Protein AF-A0A847D2Z4-F1 (afdb_monomer_lite)

Organism: NCBI:txid82803

Sequence (88 aa):
MKEQNPIKIQDLERKFGLLKFELQEAKKILERQEIALADVKGEWIKNNSEKNLAVLREEEQNLKIARMNYNAAVEKMDIMKTVVFLLS

pLDDT: mean 89.92, std 10.56, range [46.5, 98.19]

Radius of gyration: 19.89 Å; chains: 1; bounding box: 46×14×56 Å

Foldseek 3Di:
DPPQDVVVLVVLVVVLVVLVVQLVVLVVQLVVLVVVLVVLVVVCVVPVDPVSVVVNVVSVVSNVVSVVSNVVSVVVNVVSVVVSVVSD

Secondary structure (DSSP, 8-state):
-----HHHHHHHHHHHHHHHHHHHHHHHHHHHHHHHHHHHHHHHHHH--HHHHHHHHHHHHHHHHHHHHHHHHHHHHHHHHHHHHHH-

Structure (mmCIF, N/CA/C/O backbone):
data_AF-A0A847D2Z4-F1
#
_entry.id   AF-A0A847D2Z4-F1
#
loop_
_atom_site.group_PDB
_atom_site.id
_atom_site.type_symbol
_atom_site.label_atom_id
_atom_site.label_alt_id
_atom_site.label_comp_id
_atom_site.label_asym_id
_atom_site.label_entity_id
_atom_site.label_seq_id
_atom_site.pdbx_PDB_ins_code
_atom_site.Cartn_x
_atom_site.Cartn_y
_atom_site.Cartn_z
_atom_site.occupancy
_atom_site.B_iso_or_equiv
_atom_site.auth_seq_id
_atom_site.auth_comp_id
_atom_site.auth_asym_id
_atom_site.auth_atom_id
_atom_site.pdbx_PDB_model_num
ATOM 1 N N . MET A 1 1 ? -27.293 -2.632 32.245 1.00 46.50 1 MET A N 1
ATOM 2 C CA . MET A 1 1 ? -26.398 -1.794 31.418 1.00 46.50 1 MET A CA 1
ATOM 3 C C . MET A 1 1 ? -25.003 -2.371 31.586 1.00 46.50 1 MET A C 1
ATOM 5 O O . MET A 1 1 ? -24.612 -2.569 32.728 1.00 46.50 1 MET A O 1
ATOM 9 N N . LYS A 1 2 ? -24.318 -2.791 30.513 1.00 55.97 2 LYS A N 1
ATOM 10 C CA . LYS A 1 2 ? -22.944 -3.303 30.646 1.00 55.97 2 LYS A CA 1
ATOM 11 C C . LYS A 1 2 ? -22.068 -2.113 31.031 1.00 55.97 2 LYS A C 1
ATOM 13 O O . LYS A 1 2 ? -21.953 -1.188 30.237 1.00 55.97 2 LYS A O 1
ATOM 18 N N . GLU A 1 3 ? -21.523 -2.108 32.243 1.00 57.00 3 GLU A N 1
ATOM 19 C CA . GLU A 1 3 ? -20.528 -1.112 32.641 1.00 57.00 3 GLU A CA 1
ATOM 20 C C . GLU A 1 3 ? -19.368 -1.157 31.646 1.00 57.00 3 GLU A C 1
ATOM 22 O O . GLU A 1 3 ? -18.670 -2.168 31.507 1.00 57.00 3 GLU A O 1
ATOM 27 N N . GLN A 1 4 ? -19.198 -0.065 30.907 1.00 62.00 4 GLN A N 1
ATOM 28 C CA . GLN A 1 4 ? -18.019 0.154 30.092 1.00 62.00 4 GLN A CA 1
ATOM 29 C C . GLN A 1 4 ? -16.825 0.271 31.038 1.00 62.00 4 GLN A C 1
ATOM 31 O O . GLN A 1 4 ? -16.781 1.151 31.891 1.00 62.00 4 GLN A O 1
ATOM 36 N N . ASN A 1 5 ? -15.862 -0.642 30.915 1.00 72.50 5 ASN A N 1
ATOM 37 C CA . ASN A 1 5 ? -14.644 -0.581 31.710 1.00 72.50 5 ASN A CA 1
ATOM 38 C C . ASN A 1 5 ? -13.713 0.484 31.091 1.00 72.50 5 ASN A C 1
ATOM 40 O O . ASN A 1 5 ? -13.177 0.237 30.005 1.00 72.50 5 ASN A O 1
ATOM 44 N N . PRO A 1 6 ? -13.490 1.638 31.747 1.00 69.25 6 PRO A N 1
ATOM 45 C CA . PRO A 1 6 ? -12.746 2.759 31.165 1.00 69.25 6 PRO A CA 1
ATOM 46 C C . PRO A 1 6 ? -11.293 2.401 30.817 1.00 69.25 6 PRO A C 1
ATOM 48 O O . PRO A 1 6 ? -10.744 2.929 29.853 1.00 69.25 6 PRO A O 1
ATOM 51 N N . ILE A 1 7 ? -10.691 1.434 31.522 1.00 71.81 7 ILE A N 1
ATOM 52 C CA . ILE A 1 7 ? -9.342 0.930 31.218 1.00 71.81 7 ILE A CA 1
ATOM 53 C C . ILE A 1 7 ? -9.329 0.172 29.879 1.00 71.81 7 ILE A C 1
ATOM 55 O O . ILE A 1 7 ? -8.371 0.275 29.114 1.00 71.81 7 ILE A O 1
ATOM 59 N N . LYS A 1 8 ? -10.400 -0.567 29.553 1.00 78.62 8 LYS A N 1
ATOM 60 C CA . LYS A 1 8 ? -10.509 -1.283 28.268 1.00 78.62 8 LYS A CA 1
ATOM 61 C C . LYS A 1 8 ? -10.690 -0.324 27.092 1.00 78.62 8 LYS A C 1
ATOM 63 O O . LYS A 1 8 ? -10.160 -0.598 26.021 1.00 78.62 8 LYS A O 1
ATOM 68 N N . ILE A 1 9 ? -11.404 0.784 27.292 1.00 79.00 9 ILE A N 1
ATOM 69 C CA . ILE A 1 9 ? -11.606 1.807 26.255 1.00 79.00 9 ILE A CA 1
ATOM 70 C C . ILE A 1 9 ? -10.278 2.494 25.917 1.00 79.00 9 ILE A C 1
ATOM 72 O O . ILE A 1 9 ? -9.910 2.544 24.748 1.00 79.00 9 ILE A O 1
ATOM 76 N N . GLN A 1 10 ? -9.503 2.909 26.922 1.00 82.94 10 GLN A N 1
ATOM 77 C CA . GLN A 1 10 ? -8.195 3.539 26.693 1.00 82.94 10 GLN A CA 1
ATOM 78 C C . GLN A 1 10 ? -7.200 2.617 25.968 1.00 82.94 10 GLN A C 1
ATOM 80 O O . GLN A 1 10 ? -6.466 3.060 25.083 1.00 82.94 10 GLN A O 1
ATOM 85 N N . ASP A 1 11 ? -7.166 1.321 26.302 1.00 86.50 11 ASP A N 1
ATOM 86 C CA . ASP A 1 11 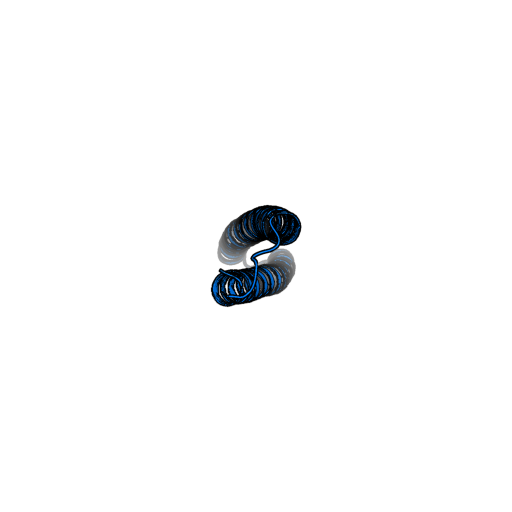? -6.288 0.373 25.601 1.00 86.50 11 ASP A CA 1
ATOM 87 C C . ASP A 1 11 ? -6.728 0.146 24.142 1.00 86.50 11 ASP A C 1
ATOM 89 O O . ASP A 1 11 ? -5.881 0.022 23.252 1.00 86.50 11 ASP A O 1
ATOM 93 N N . LEU A 1 12 ? -8.038 0.152 23.867 1.00 84.44 12 LEU A N 1
ATOM 94 C CA . LEU A 1 12 ? -8.575 0.094 22.503 1.00 84.44 12 LEU A CA 1
ATOM 95 C C . LEU A 1 12 ? -8.231 1.347 21.696 1.00 84.44 12 LEU A C 1
ATOM 97 O O . LEU A 1 12 ? -7.775 1.220 20.562 1.00 84.44 12 LEU A O 1
ATOM 101 N N . GLU A 1 13 ? -8.375 2.539 22.275 1.00 84.69 13 GLU A N 1
ATOM 102 C CA . GLU A 1 13 ? -7.982 3.801 21.636 1.00 84.69 13 GLU A CA 1
ATOM 103 C C . GLU A 1 13 ? -6.485 3.817 21.304 1.00 84.69 13 GLU A C 1
ATOM 105 O O . GLU A 1 13 ? -6.094 4.187 20.193 1.00 84.69 13 GLU A O 1
ATOM 110 N N . ARG A 1 14 ? -5.637 3.335 22.224 1.00 88.94 14 ARG A N 1
ATOM 111 C CA . ARG A 1 14 ? -4.193 3.212 21.987 1.00 88.94 14 ARG A CA 1
ATOM 112 C C . ARG A 1 14 ? -3.888 2.257 20.833 1.00 88.94 14 ARG A C 1
ATOM 114 O O . ARG A 1 14 ? -3.114 2.602 19.940 1.00 88.94 14 ARG A O 1
ATOM 121 N N . LYS A 1 15 ? -4.499 1.068 20.826 1.00 89.50 15 LYS A N 1
ATOM 122 C CA . LYS A 1 15 ? -4.347 0.081 19.742 1.00 89.50 15 LYS A CA 1
ATOM 123 C C . LYS A 1 15 ? -4.843 0.629 18.406 1.00 89.50 15 LYS A C 1
ATOM 125 O O . LYS A 1 15 ? -4.191 0.428 17.387 1.00 89.50 15 LYS A O 1
ATOM 130 N N . PHE A 1 16 ? -5.952 1.362 18.411 1.00 88.19 16 PHE A N 1
ATOM 131 C CA . PHE A 1 16 ? -6.488 2.018 17.224 1.00 88.19 16 PHE A CA 1
ATOM 132 C C . PHE A 1 16 ? -5.533 3.086 16.677 1.00 88.19 16 PHE A C 1
ATOM 134 O O . PHE A 1 16 ? -5.307 3.152 15.470 1.00 88.19 16 PHE A O 1
ATOM 141 N N . GLY A 1 17 ? -4.912 3.879 17.557 1.00 90.56 17 GLY A N 1
ATOM 142 C CA . GLY A 1 17 ? -3.872 4.837 17.181 1.00 90.56 17 GLY A CA 1
ATOM 143 C C . GLY A 1 17 ? -2.669 4.174 16.501 1.00 90.56 17 GLY A C 1
ATOM 144 O O . GLY A 1 17 ? -2.223 4.645 15.455 1.00 90.56 17 GLY A O 1
ATOM 145 N N . LEU A 1 18 ? -2.194 3.047 17.043 1.00 93.50 18 LEU A N 1
ATOM 146 C CA . LEU A 1 18 ? -1.105 2.262 16.447 1.00 93.50 18 LEU A CA 1
ATOM 147 C C . LEU A 1 18 ? -1.487 1.700 15.073 1.00 93.50 18 LEU A C 1
ATOM 149 O O . LEU A 1 18 ? -0.736 1.869 14.118 1.00 93.50 18 LEU A O 1
ATOM 153 N N . LEU A 1 19 ? -2.677 1.111 14.938 1.00 93.56 19 LEU A N 1
ATOM 154 C CA . LEU A 1 19 ? -3.156 0.589 13.653 1.00 93.56 19 LEU A CA 1
ATOM 155 C C . LEU A 1 19 ? -3.307 1.688 12.596 1.00 93.56 19 LEU A C 1
ATOM 157 O O . LEU A 1 19 ? -2.991 1.475 11.427 1.00 93.56 19 LEU A O 1
ATOM 161 N N . LYS A 1 20 ? -3.740 2.889 12.995 1.00 94.19 20 LYS A N 1
ATOM 162 C CA . LYS A 1 20 ? -3.802 4.044 12.093 1.00 94.19 20 LYS A CA 1
ATOM 163 C C . LYS A 1 20 ? -2.411 4.440 11.594 1.00 94.19 20 LYS A C 1
ATOM 165 O O . LYS A 1 20 ? -2.267 4.756 10.415 1.00 94.19 20 LYS A O 1
ATOM 170 N N . PHE A 1 21 ? -1.409 4.420 12.472 1.00 95.38 21 PHE A N 1
ATOM 171 C CA . PHE A 1 21 ? -0.020 4.670 12.096 1.00 95.38 21 PHE A CA 1
ATOM 172 C C . PHE A 1 21 ? 0.507 3.589 11.140 1.00 95.38 21 PHE A C 1
ATOM 174 O O . PHE A 1 21 ? 1.010 3.926 10.071 1.00 95.38 21 PHE A O 1
ATOM 181 N N . GLU A 1 22 ? 0.310 2.306 11.460 1.00 94.62 22 GLU A N 1
ATOM 182 C CA . GLU A 1 22 ? 0.699 1.183 10.591 1.00 94.62 22 GLU A CA 1
ATOM 183 C C . GLU A 1 22 ? 0.070 1.292 9.196 1.00 94.62 22 GLU A C 1
ATOM 185 O O . GLU A 1 22 ? 0.758 1.126 8.189 1.00 94.62 22 GLU A O 1
ATOM 190 N N . LEU A 1 23 ? -1.220 1.636 9.121 1.00 97.12 23 LEU A N 1
ATOM 191 C CA . LEU A 1 23 ? -1.923 1.847 7.857 1.00 97.12 23 LEU A CA 1
ATOM 192 C C . LEU A 1 23 ? -1.311 2.993 7.041 1.00 97.12 23 LEU A C 1
ATOM 194 O O . LEU A 1 23 ? -1.164 2.876 5.823 1.00 97.12 23 LEU A O 1
ATOM 198 N N . GLN A 1 24 ? -0.962 4.104 7.693 1.00 97.69 24 GLN A N 1
ATOM 199 C CA . GLN A 1 24 ? -0.339 5.247 7.025 1.00 97.69 24 GLN A CA 1
ATOM 200 C C . GLN A 1 24 ? 1.056 4.909 6.497 1.00 97.69 24 GLN A C 1
ATOM 202 O O . GLN A 1 24 ? 1.379 5.276 5.369 1.00 97.69 24 GLN A O 1
ATOM 207 N N . GLU A 1 25 ? 1.867 4.194 7.273 1.00 97.75 25 GLU A N 1
ATOM 208 C CA . GLU A 1 25 ? 3.199 3.773 6.838 1.00 97.75 25 GLU A CA 1
ATOM 209 C C . GLU A 1 25 ? 3.124 2.756 5.694 1.00 97.75 25 GLU A C 1
ATOM 211 O O . GLU A 1 25 ? 3.799 2.929 4.678 1.00 97.75 25 GLU A O 1
ATOM 216 N N . ALA A 1 26 ? 2.234 1.763 5.782 1.00 97.56 26 ALA A N 1
ATOM 217 C CA . ALA A 1 26 ? 2.012 0.807 4.698 1.00 97.56 26 ALA A CA 1
ATOM 218 C C . ALA A 1 26 ? 1.549 1.503 3.407 1.00 97.56 26 ALA A C 1
ATOM 220 O O . ALA A 1 26 ? 2.016 1.161 2.319 1.00 97.56 26 ALA A O 1
ATOM 221 N N . LYS A 1 27 ? 0.688 2.525 3.521 1.00 98.12 27 LYS A N 1
ATOM 222 C CA . LYS A 1 27 ? 0.257 3.341 2.380 1.00 98.12 27 LYS A CA 1
ATOM 223 C C . LYS A 1 27 ? 1.427 4.086 1.733 1.00 98.12 27 LYS A C 1
ATOM 225 O O . LYS A 1 27 ? 1.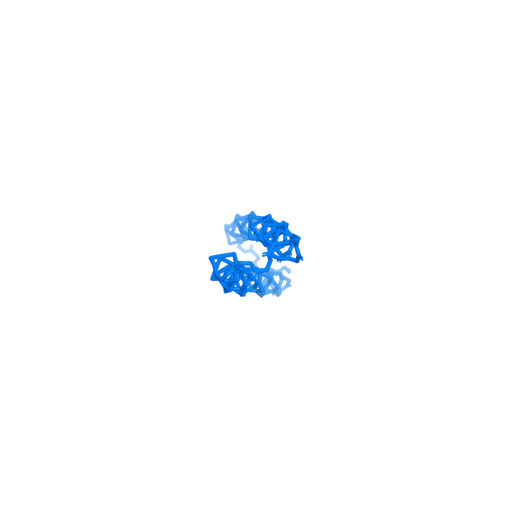582 4.020 0.520 1.00 98.12 27 LYS A O 1
ATOM 230 N N . LYS A 1 28 ? 2.275 4.748 2.528 1.00 98.12 28 LYS A N 1
ATOM 231 C CA . LYS A 1 28 ? 3.459 5.460 2.011 1.00 98.12 28 LYS A CA 1
ATOM 232 C C . LYS A 1 28 ? 4.431 4.520 1.303 1.00 98.12 28 LYS A C 1
ATOM 234 O O . LYS A 1 28 ? 5.009 4.896 0.288 1.00 98.12 28 LYS A O 1
ATOM 239 N N . ILE A 1 29 ? 4.639 3.318 1.844 1.00 98.06 29 ILE A N 1
ATOM 240 C CA . ILE A 1 29 ? 5.500 2.304 1.222 1.00 98.06 29 ILE A CA 1
ATOM 241 C C . ILE A 1 29 ? 4.918 1.882 -0.129 1.00 98.06 29 ILE A C 1
ATOM 243 O O . ILE A 1 29 ? 5.650 1.863 -1.114 1.00 98.06 29 ILE A O 1
ATOM 247 N N . LEU A 1 30 ? 3.611 1.608 -0.191 1.00 98.12 30 LEU A N 1
ATOM 248 C CA . LEU A 1 30 ? 2.925 1.273 -1.438 1.00 98.12 30 LEU A CA 1
ATOM 249 C C . LEU A 1 30 ? 3.070 2.385 -2.487 1.00 98.12 30 LEU A C 1
ATOM 251 O O . LEU A 1 30 ? 3.490 2.103 -3.603 1.00 98.12 30 LEU A O 1
ATOM 255 N N . GLU A 1 31 ? 2.801 3.640 -2.120 1.00 98.12 31 GLU A N 1
ATOM 256 C CA . GLU A 1 31 ? 2.922 4.792 -3.027 1.00 98.12 31 GLU A CA 1
ATOM 257 C C . GLU A 1 31 ? 4.356 4.961 -3.559 1.00 98.12 31 GLU A C 1
ATOM 259 O O . GLU A 1 31 ? 4.565 5.168 -4.753 1.00 98.12 31 GLU A O 1
ATOM 264 N N . ARG A 1 32 ? 5.371 4.821 -2.695 1.00 97.75 32 ARG A N 1
ATOM 265 C CA . ARG A 1 32 ? 6.783 4.876 -3.116 1.00 97.75 32 ARG A CA 1
ATOM 266 C C . ARG A 1 32 ? 7.138 3.751 -4.080 1.00 97.75 32 ARG A C 1
ATOM 268 O O . ARG A 1 32 ? 7.881 3.977 -5.029 1.00 97.75 32 ARG A O 1
ATOM 275 N N . GLN A 1 33 ? 6.603 2.562 -3.836 1.00 97.56 33 GLN A N 1
ATOM 276 C CA . GLN A 1 33 ? 6.845 1.396 -4.670 1.00 97.56 33 GLN A CA 1
ATOM 277 C C . GLN A 1 33 ? 6.182 1.528 -6.051 1.00 97.56 33 GLN A C 1
ATOM 279 O O . GLN A 1 33 ? 6.752 1.100 -7.052 1.00 97.56 33 GLN A O 1
ATOM 284 N N . GLU A 1 34 ? 5.008 2.162 -6.129 1.00 97.38 34 GLU A N 1
ATOM 285 C CA . GLU A 1 34 ? 4.355 2.494 -7.403 1.00 97.38 34 GLU A CA 1
ATOM 286 C C . GLU A 1 34 ? 5.188 3.491 -8.224 1.00 97.38 34 GLU A C 1
ATOM 288 O O . GLU A 1 34 ? 5.329 3.313 -9.436 1.00 97.38 34 GLU A O 1
ATOM 293 N N . ILE A 1 35 ? 5.794 4.488 -7.569 1.00 97.44 35 ILE A N 1
ATOM 294 C CA . ILE A 1 35 ? 6.708 5.445 -8.214 1.00 97.44 35 ILE A CA 1
ATOM 295 C C . ILE A 1 35 ? 7.969 4.734 -8.722 1.00 97.44 35 ILE A C 1
ATOM 297 O O . ILE A 1 35 ? 8.304 4.866 -9.897 1.00 97.44 35 ILE A O 1
ATOM 301 N N . ALA A 1 36 ? 8.624 3.929 -7.879 1.00 95.31 36 ALA A N 1
ATOM 302 C CA . ALA A 1 36 ? 9.836 3.197 -8.256 1.00 95.31 36 ALA A CA 1
ATOM 303 C C . ALA A 1 36 ? 9.602 2.289 -9.475 1.00 95.31 36 ALA A C 1
ATOM 305 O O . ALA A 1 36 ? 10.393 2.286 -10.421 1.00 95.31 36 ALA A O 1
ATOM 306 N N . LEU A 1 37 ? 8.472 1.573 -9.501 1.00 96.88 37 LEU A N 1
ATOM 307 C CA . LEU A 1 37 ? 8.103 0.747 -10.644 1.00 96.88 37 LEU A CA 1
ATOM 308 C C . LEU A 1 37 ? 7.882 1.584 -11.914 1.00 96.88 37 LEU A C 1
ATOM 310 O O . LEU A 1 37 ? 8.300 1.175 -12.999 1.00 96.88 37 LEU A O 1
ATOM 314 N N . ALA A 1 38 ? 7.229 2.744 -11.800 1.00 95.81 38 ALA A N 1
ATOM 315 C CA . ALA A 1 38 ? 7.006 3.638 -12.933 1.00 95.81 38 ALA A CA 1
ATOM 316 C C . ALA A 1 38 ? 8.327 4.161 -13.521 1.00 95.81 38 ALA A C 1
ATOM 318 O O . ALA A 1 38 ? 8.487 4.156 -14.745 1.00 95.81 38 ALA A O 1
ATOM 319 N N . ASP A 1 39 ? 9.284 4.531 -12.667 1.00 95.31 39 ASP A N 1
ATOM 320 C CA . ASP A 1 39 ? 10.608 5.003 -13.079 1.00 95.31 39 ASP A CA 1
ATOM 321 C C . ASP A 1 39 ? 11.383 3.910 -13.828 1.00 95.31 39 ASP A C 1
ATOM 323 O O . ASP A 1 39 ? 11.840 4.122 -14.956 1.00 95.31 39 ASP A O 1
ATOM 327 N N . VAL A 1 40 ? 11.462 2.701 -13.259 1.00 94.56 40 VAL A N 1
ATOM 328 C CA . VAL A 1 40 ? 12.155 1.563 -13.888 1.00 94.56 40 VAL A CA 1
ATOM 329 C C . VAL A 1 40 ? 11.483 1.156 -15.198 1.00 94.56 40 VAL A C 1
ATOM 331 O O . VAL A 1 40 ? 12.165 0.864 -16.184 1.00 94.56 40 VAL A O 1
ATOM 334 N N . LYS A 1 41 ? 10.147 1.188 -15.259 1.00 94.25 41 LYS A N 1
ATOM 335 C CA . LYS A 1 41 ? 9.399 0.925 -16.494 1.00 94.25 41 LYS A CA 1
ATOM 336 C C . LYS A 1 41 ? 9.705 1.964 -17.568 1.00 94.25 41 LYS A C 1
ATOM 338 O O . LYS A 1 41 ? 9.896 1.595 -18.726 1.00 94.25 41 LYS A O 1
ATOM 343 N N . GLY A 1 42 ? 9.786 3.239 -17.194 1.00 94.06 42 GLY A N 1
ATOM 344 C CA . GLY A 1 42 ? 10.190 4.316 -18.094 1.00 94.06 42 GLY A CA 1
ATOM 345 C C . GLY A 1 42 ? 11.595 4.102 -18.658 1.00 94.06 42 GLY A C 1
ATOM 346 O O . GLY A 1 42 ? 11.803 4.246 -19.862 1.00 94.06 42 GLY A O 1
ATOM 347 N N . GLU A 1 43 ? 12.548 3.699 -17.818 1.00 92.44 43 GLU A N 1
ATOM 348 C CA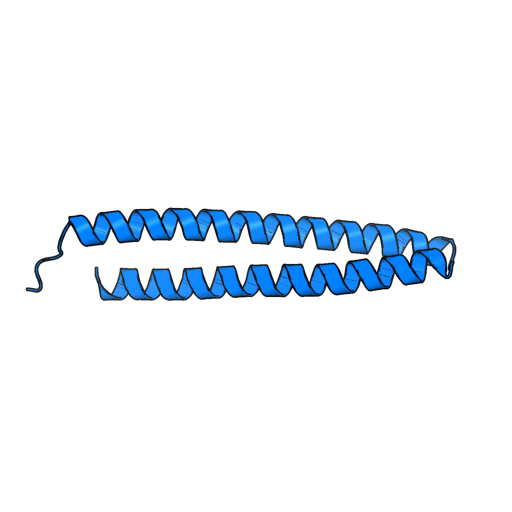 . GLU A 1 43 ? 13.918 3.398 -18.247 1.00 92.44 43 GLU A CA 1
ATOM 349 C C . GLU A 1 43 ? 14.011 2.159 -19.141 1.00 92.44 43 GLU A C 1
ATOM 351 O O . GLU A 1 43 ? 14.720 2.176 -20.151 1.00 92.44 43 GLU A O 1
ATOM 356 N N . TRP A 1 44 ? 13.265 1.097 -18.831 1.00 92.31 44 TRP A N 1
ATOM 357 C CA . TRP A 1 44 ? 13.223 -0.091 -19.680 1.00 92.31 44 TRP A CA 1
ATOM 358 C C . TRP A 1 44 ? 12.630 0.214 -21.061 1.00 92.31 44 TRP A C 1
ATOM 360 O O . TRP A 1 44 ? 13.194 -0.215 -22.063 1.00 92.31 44 TRP A O 1
ATOM 370 N N . ILE A 1 45 ? 11.572 1.027 -21.153 1.00 92.12 45 ILE A N 1
ATOM 371 C CA . ILE A 1 45 ? 10.992 1.440 -22.445 1.00 92.12 45 ILE A CA 1
ATOM 372 C C . ILE A 1 45 ? 12.020 2.179 -23.319 1.00 92.12 45 ILE A C 1
ATOM 374 O O . ILE A 1 45 ? 12.011 2.021 -24.539 1.00 92.12 45 ILE A O 1
ATOM 378 N N . LYS A 1 46 ? 12.921 2.969 -22.720 1.00 92.56 46 LYS A N 1
ATOM 379 C CA . LYS A 1 46 ? 13.921 3.753 -23.464 1.00 92.56 46 LYS A CA 1
ATOM 380 C C . LYS A 1 46 ? 15.051 2.904 -24.049 1.00 92.56 46 LYS A C 1
ATOM 382 O O . LYS A 1 46 ? 15.514 3.201 -25.145 1.00 92.56 46 LYS A O 1
ATOM 387 N N . ASN A 1 47 ? 15.542 1.906 -23.310 1.00 90.06 47 ASN A N 1
ATOM 388 C CA . ASN A 1 47 ? 16.771 1.179 -23.668 1.00 90.06 47 ASN A CA 1
ATOM 389 C C . ASN A 1 47 ? 16.605 -0.336 -23.858 1.00 90.06 47 ASN A C 1
ATOM 391 O O . ASN A 1 47 ? 17.547 -0.985 -24.304 1.00 90.06 47 ASN A O 1
ATOM 395 N N . ASN A 1 48 ? 15.437 -0.890 -23.523 1.00 87.06 48 ASN A N 1
ATOM 396 C CA . ASN A 1 48 ? 15.042 -2.293 -23.668 1.00 87.06 48 ASN A CA 1
ATOM 397 C C . ASN A 1 48 ? 16.080 -3.316 -23.164 1.00 87.06 48 ASN A C 1
ATOM 399 O O . ASN A 1 48 ? 16.188 -4.424 -23.688 1.00 87.06 48 ASN A O 1
ATOM 403 N N . SER A 1 49 ? 16.884 -2.943 -22.165 1.00 91.38 49 SER A N 1
ATOM 404 C CA . SER A 1 49 ? 17.971 -3.799 -21.690 1.00 91.38 49 SER A CA 1
ATOM 405 C C . SER A 1 49 ? 17.458 -4.925 -20.791 1.00 91.38 49 SER A C 1
ATOM 407 O O . SER A 1 49 ? 16.584 -4.719 -19.945 1.00 91.38 49 SER A O 1
ATOM 409 N N . GLU A 1 50 ? 18.049 -6.117 -20.916 1.00 89.38 50 GLU A N 1
ATOM 410 C CA . GLU A 1 50 ? 17.722 -7.270 -20.061 1.00 89.38 50 GLU A CA 1
ATOM 411 C C . GLU A 1 50 ? 17.992 -6.989 -18.578 1.00 89.38 50 GLU A C 1
ATOM 413 O O . GLU A 1 50 ? 17.242 -7.431 -17.709 1.00 89.38 50 GLU A O 1
ATOM 418 N N . LYS A 1 51 ? 19.022 -6.185 -18.286 1.00 87.81 51 LYS A N 1
ATOM 419 C CA . LYS A 1 51 ? 19.315 -5.713 -16.930 1.00 87.81 51 LYS A CA 1
ATOM 420 C C . LYS A 1 51 ? 18.137 -4.926 -16.350 1.00 87.81 51 LYS A C 1
ATOM 422 O O . LYS A 1 51 ? 17.723 -5.203 -15.230 1.00 87.81 51 LYS A O 1
ATOM 427 N N . ASN A 1 52 ? 17.567 -3.990 -17.111 1.00 88.81 52 ASN A N 1
ATOM 428 C CA . ASN A 1 52 ? 16.419 -3.210 -16.646 1.00 88.81 52 ASN A CA 1
ATOM 429 C C . ASN A 1 52 ? 15.136 -4.043 -16.590 1.00 88.81 52 ASN A C 1
ATOM 431 O O . ASN A 1 52 ? 14.301 -3.794 -15.729 1.00 88.81 52 ASN A O 1
ATOM 435 N N . LEU A 1 53 ? 14.997 -5.064 -17.441 1.00 91.31 53 LEU A N 1
ATOM 436 C CA . LEU A 1 53 ? 13.886 -6.013 -17.355 1.00 91.31 53 LEU A CA 1
ATOM 437 C C . LEU A 1 53 ? 13.930 -6.830 -16.053 1.00 91.31 53 LEU A C 1
ATOM 439 O O . LEU A 1 53 ? 12.885 -7.095 -15.462 1.00 91.31 53 LEU A O 1
ATOM 443 N N . ALA A 1 54 ? 15.121 -7.229 -15.599 1.00 93.81 54 ALA A N 1
ATOM 444 C CA . ALA A 1 54 ? 15.282 -7.931 -14.327 1.00 93.81 54 ALA A CA 1
ATOM 445 C C . ALA A 1 54 ? 14.877 -7.043 -13.139 1.00 93.81 54 ALA A C 1
ATOM 447 O O . ALA A 1 54 ? 14.091 -7.483 -12.303 1.00 93.81 54 ALA A O 1
ATOM 448 N N . VAL A 1 55 ? 15.335 -5.786 -13.121 1.00 93.94 55 VAL A N 1
ATOM 449 C CA . VAL A 1 55 ? 14.948 -4.805 -12.091 1.00 93.94 55 VAL A CA 1
ATOM 450 C C . VAL A 1 55 ? 13.441 -4.539 -12.137 1.00 93.94 55 VAL A C 1
ATOM 452 O O . VAL A 1 55 ? 12.792 -4.537 -11.101 1.00 93.94 55 VAL A O 1
ATOM 455 N N . LEU A 1 56 ? 12.845 -4.403 -13.327 1.00 94.12 56 LEU A N 1
ATOM 456 C CA . LEU A 1 56 ? 11.401 -4.195 -13.473 1.00 94.12 56 LEU A CA 1
ATOM 457 C C . LEU A 1 56 ? 10.591 -5.307 -12.792 1.00 94.12 56 LEU A C 1
ATOM 459 O O . LEU A 1 56 ? 9.653 -5.022 -12.055 1.00 94.12 56 LEU A O 1
ATOM 463 N N . ARG A 1 57 ? 10.980 -6.570 -13.001 1.00 95.31 57 ARG A N 1
ATOM 464 C CA . ARG A 1 57 ? 10.324 -7.732 -12.378 1.00 95.31 57 ARG A CA 1
ATOM 465 C C . ARG A 1 57 ? 10.488 -7.754 -10.859 1.00 95.31 57 ARG A C 1
ATOM 467 O O . ARG A 1 57 ? 9.572 -8.173 -10.153 1.00 95.31 57 ARG A O 1
ATOM 474 N N . GLU A 1 58 ? 11.643 -7.326 -10.358 1.00 96.19 58 GLU A N 1
ATOM 475 C CA . GLU A 1 58 ? 11.876 -7.175 -8.920 1.00 96.19 58 GLU A CA 1
ATOM 476 C C . GLU A 1 58 ? 10.952 -6.102 -8.329 1.00 96.19 58 GLU A C 1
ATOM 478 O O . GLU A 1 58 ? 10.248 -6.369 -7.354 1.00 96.19 58 GLU A O 1
ATOM 483 N N . GLU A 1 59 ? 10.852 -4.937 -8.973 1.00 96.50 59 GLU A N 1
ATOM 484 C CA . GLU A 1 59 ? 9.959 -3.863 -8.527 1.00 96.50 59 GLU A CA 1
ATOM 485 C C . GLU A 1 59 ? 8.471 -4.248 -8.615 1.00 96.50 59 GLU A C 1
ATOM 487 O O . GLU A 1 59 ? 7.677 -3.851 -7.758 1.00 96.50 59 GLU A O 1
ATOM 492 N N . GLU A 1 60 ? 8.069 -5.066 -9.596 1.00 97.19 60 GLU A N 1
ATOM 493 C CA . GLU A 1 60 ? 6.714 -5.633 -9.678 1.00 97.19 60 GLU A CA 1
ATOM 494 C C . GLU A 1 60 ? 6.413 -6.555 -8.487 1.00 97.19 60 GLU A C 1
ATOM 496 O O . GLU A 1 60 ? 5.329 -6.492 -7.892 1.00 97.19 60 GLU A O 1
ATOM 501 N N . GLN A 1 61 ? 7.375 -7.395 -8.100 1.00 97.75 61 GLN A N 1
ATOM 502 C CA . GLN A 1 61 ? 7.234 -8.276 -6.944 1.00 97.75 61 GLN A CA 1
ATOM 503 C C . GLN A 1 61 ? 7.211 -7.480 -5.632 1.00 97.75 61 GLN A C 1
ATOM 505 O O . GLN A 1 61 ? 6.379 -7.755 -4.761 1.00 97.75 61 GLN A O 1
ATOM 510 N N . ASN A 1 62 ? 8.055 -6.457 -5.505 1.00 97.38 62 ASN A N 1
ATOM 511 C CA . ASN A 1 62 ? 8.052 -5.546 -4.363 1.00 97.38 62 ASN A CA 1
ATOM 512 C C . ASN A 1 62 ? 6.714 -4.800 -4.254 1.00 97.38 62 ASN A C 1
ATOM 514 O O . ASN A 1 62 ? 6.146 -4.709 -3.163 1.00 97.38 62 ASN A O 1
ATOM 518 N N . LEU A 1 63 ? 6.138 -4.358 -5.381 1.00 97.88 63 LEU A N 1
ATOM 519 C CA . LEU A 1 63 ? 4.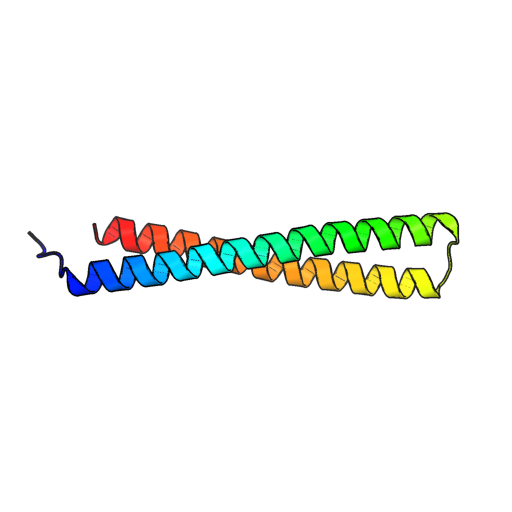808 -3.741 -5.417 1.00 97.88 63 LEU A CA 1
ATOM 520 C C . LEU A 1 63 ? 3.716 -4.697 -4.940 1.00 97.88 63 LEU A C 1
ATOM 522 O O . LEU A 1 63 ? 2.827 -4.303 -4.180 1.00 97.88 63 LEU A O 1
ATOM 526 N N . LYS A 1 64 ? 3.786 -5.967 -5.346 1.00 98.00 64 LYS A N 1
ATOM 527 C CA . LYS A 1 64 ? 2.853 -6.994 -4.878 1.00 98.00 64 LYS A CA 1
ATOM 528 C C . LYS A 1 64 ? 2.928 -7.168 -3.359 1.00 98.00 64 LYS A C 1
ATOM 530 O O . LYS A 1 64 ? 1.885 -7.190 -2.707 1.00 98.00 64 LYS A O 1
ATOM 535 N N . ILE A 1 65 ? 4.134 -7.237 -2.794 1.00 97.75 65 ILE A N 1
ATOM 536 C CA . ILE A 1 65 ? 4.348 -7.348 -1.342 1.00 97.75 65 ILE A CA 1
ATOM 537 C C . ILE A 1 65 ? 3.818 -6.102 -0.620 1.00 97.75 65 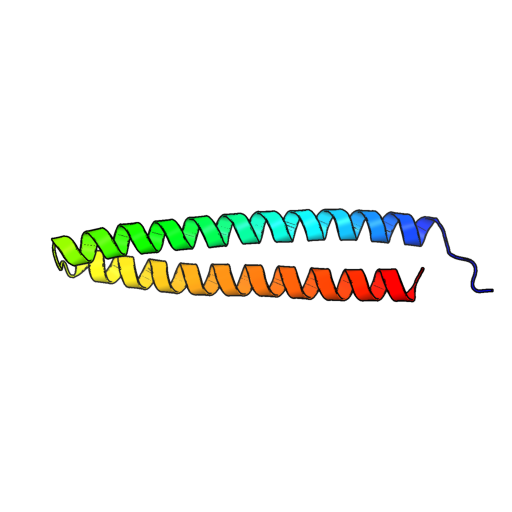ILE A C 1
ATOM 539 O O . ILE A 1 65 ? 3.065 -6.225 0.347 1.00 97.75 65 ILE A O 1
ATOM 543 N N . ALA A 1 66 ? 4.140 -4.902 -1.111 1.00 97.62 66 ALA A N 1
ATOM 544 C CA . ALA A 1 66 ? 3.658 -3.649 -0.533 1.00 97.62 66 ALA A CA 1
ATOM 545 C C . ALA A 1 66 ? 2.121 -3.572 -0.529 1.00 97.62 66 ALA A C 1
ATOM 547 O O . ALA A 1 66 ? 1.518 -3.189 0.474 1.00 97.62 66 ALA A O 1
ATOM 548 N N . ARG A 1 67 ? 1.472 -4.018 -1.614 1.00 98.19 67 ARG A N 1
ATOM 549 C CA . ARG A 1 67 ? 0.008 -4.075 -1.724 1.00 98.19 67 ARG A CA 1
ATOM 550 C C . ARG A 1 67 ? -0.606 -5.069 -0.741 1.00 98.19 67 ARG A C 1
ATOM 552 O O . ARG A 1 67 ? -1.607 -4.748 -0.109 1.00 98.19 67 ARG A O 1
ATOM 559 N N . MET A 1 68 ? -0.000 -6.245 -0.573 1.00 98.06 68 MET A N 1
ATOM 560 C CA . MET A 1 68 ? -0.439 -7.222 0.432 1.00 98.06 68 MET A CA 1
ATOM 561 C C . MET A 1 68 ? -0.353 -6.646 1.850 1.00 98.06 68 MET A C 1
ATOM 563 O O . MET A 1 68 ? -1.306 -6.770 2.617 1.00 98.06 68 MET A O 1
ATOM 567 N N . ASN A 1 69 ? 0.746 -5.963 2.180 1.00 96.69 69 ASN A N 1
ATOM 568 C CA . ASN A 1 69 ? 0.932 -5.340 3.491 1.00 96.69 69 ASN A CA 1
ATOM 569 C C . ASN A 1 69 ? -0.081 -4.217 3.746 1.00 96.69 69 ASN A C 1
ATOM 571 O O . ASN A 1 69 ? -0.654 -4.140 4.832 1.00 96.69 69 ASN A O 1
ATOM 575 N N . TYR A 1 70 ? -0.336 -3.374 2.742 1.00 97.81 70 TYR A N 1
ATOM 576 C CA . TYR A 1 70 ? -1.356 -2.333 2.830 1.00 97.81 70 TYR A CA 1
ATOM 577 C C . TYR A 1 70 ? -2.755 -2.923 3.044 1.00 97.81 70 TYR A C 1
ATOM 579 O O . TYR A 1 70 ? -3.456 -2.502 3.962 1.00 97.81 70 TYR A O 1
ATOM 587 N N . ASN A 1 71 ? -3.135 -3.940 2.268 1.00 97.69 71 ASN A N 1
ATOM 588 C CA . ASN A 1 71 ? -4.434 -4.599 2.412 1.00 97.69 71 ASN A CA 1
ATOM 589 C C . ASN A 1 71 ? -4.601 -5.230 3.803 1.00 97.69 71 ASN A C 1
ATOM 591 O O . ASN A 1 71 ? -5.626 -5.026 4.447 1.00 97.69 71 ASN A O 1
ATOM 595 N N . ALA A 1 72 ? -3.571 -5.907 4.315 1.00 96.94 72 ALA A N 1
ATOM 596 C CA . ALA A 1 72 ? -3.597 -6.461 5.667 1.00 96.94 72 ALA A CA 1
ATOM 597 C C . ALA A 1 72 ? -3.752 -5.370 6.745 1.00 96.94 72 ALA A C 1
ATOM 599 O O . ALA A 1 72 ? -4.448 -5.571 7.742 1.00 96.94 72 ALA A O 1
ATOM 600 N N . ALA A 1 73 ? -3.128 -4.200 6.563 1.00 96.31 73 ALA A N 1
ATOM 601 C CA . ALA A 1 73 ? -3.300 -3.066 7.471 1.00 96.31 73 ALA A CA 1
ATOM 602 C C . ALA A 1 73 ? -4.727 -2.486 7.415 1.00 96.31 73 ALA A C 1
ATOM 604 O O . ALA A 1 73 ? -5.286 -2.143 8.458 1.00 96.31 73 ALA A O 1
ATOM 605 N N . VAL A 1 74 ? -5.339 -2.421 6.225 1.00 96.81 74 VAL A N 1
ATOM 606 C CA . VAL A 1 74 ? -6.747 -2.019 6.048 1.00 96.81 74 VAL A CA 1
ATOM 607 C C . VAL A 1 74 ? -7.680 -2.986 6.778 1.00 96.81 74 VAL A C 1
ATOM 609 O O . VAL A 1 74 ? -8.485 -2.547 7.597 1.00 96.81 74 VAL A O 1
ATOM 612 N N . GLU A 1 75 ? -7.521 -4.294 6.567 1.00 96.12 75 GLU A N 1
ATOM 613 C CA . GLU A 1 75 ? -8.346 -5.323 7.215 1.00 96.12 75 GLU A CA 1
ATOM 614 C C . GLU A 1 75 ? -8.259 -5.252 8.745 1.00 96.12 75 GLU A C 1
ATOM 616 O O . GLU A 1 75 ? -9.283 -5.242 9.432 1.00 96.12 75 GLU A O 1
ATOM 621 N N . LYS A 1 76 ? -7.044 -5.123 9.300 1.00 94.12 76 LYS A N 1
ATOM 622 C CA . LYS A 1 76 ? -6.851 -4.935 10.749 1.00 94.12 76 LYS A CA 1
ATOM 623 C C . LYS A 1 76 ? -7.576 -3.693 11.265 1.00 94.12 76 LYS A C 1
ATOM 625 O O . LYS A 1 76 ? -8.165 -3.729 12.348 1.00 94.12 76 LYS A O 1
ATOM 630 N N . MET A 1 77 ? -7.533 -2.600 10.506 1.00 93.56 77 MET A N 1
ATOM 631 C CA . MET A 1 77 ? -8.187 -1.351 10.878 1.00 93.56 77 MET A CA 1
ATOM 632 C C . MET A 1 77 ? -9.713 -1.494 10.885 1.00 93.56 77 MET A C 1
ATOM 634 O O . MET A 1 77 ? -10.368 -1.008 11.806 1.00 93.56 77 MET A O 1
ATOM 638 N N . ASP A 1 78 ? -10.285 -2.192 9.908 1.00 92.25 78 ASP A N 1
ATOM 639 C CA . ASP A 1 78 ? -11.731 -2.404 9.818 1.00 92.25 78 ASP A CA 1
ATOM 640 C C . ASP A 1 78 ? -12.252 -3.368 10.893 1.00 92.25 78 ASP A C 1
ATOM 642 O O . ASP A 1 78 ? -13.297 -3.111 11.503 1.00 92.25 78 ASP A O 1
ATOM 646 N N . ILE A 1 79 ? -11.479 -4.408 11.228 1.00 90.44 79 ILE A N 1
ATOM 647 C CA . ILE A 1 79 ? -11.755 -5.262 12.392 1.00 90.44 79 ILE A CA 1
ATOM 648 C C . ILE A 1 79 ? -11.757 -4.418 13.670 1.00 90.44 79 ILE A C 1
ATOM 650 O O . ILE A 1 79 ? -12.700 -4.503 14.456 1.00 90.44 79 ILE A O 1
ATOM 654 N N . MET A 1 80 ? -10.747 -3.565 13.879 1.00 87.62 80 MET A N 1
ATOM 655 C CA . MET A 1 80 ? -10.673 -2.738 15.087 1.00 87.62 80 MET A CA 1
ATOM 656 C C . MET A 1 80 ? -11.831 -1.738 15.178 1.00 87.62 80 MET A C 1
ATOM 658 O O . MET A 1 80 ? -12.414 -1.597 16.250 1.00 87.62 80 MET A O 1
ATOM 662 N N . LYS A 1 81 ? -12.221 -1.086 14.073 1.00 86.69 81 LYS A N 1
ATOM 663 C CA . LYS A 1 81 ? -13.414 -0.218 14.047 1.00 86.69 81 LYS A CA 1
ATOM 664 C C . LYS A 1 81 ? -14.666 -0.979 14.474 1.00 86.69 81 LYS A C 1
ATOM 666 O O . LYS A 1 81 ? -15.449 -0.466 15.267 1.00 86.69 81 LYS A O 1
ATOM 671 N N . THR A 1 82 ? -14.830 -2.203 13.974 1.00 87.81 82 THR A N 1
ATOM 672 C CA . THR A 1 82 ? -15.971 -3.065 14.307 1.00 87.81 82 THR A CA 1
ATOM 673 C C . THR A 1 82 ? -15.959 -3.450 15.786 1.00 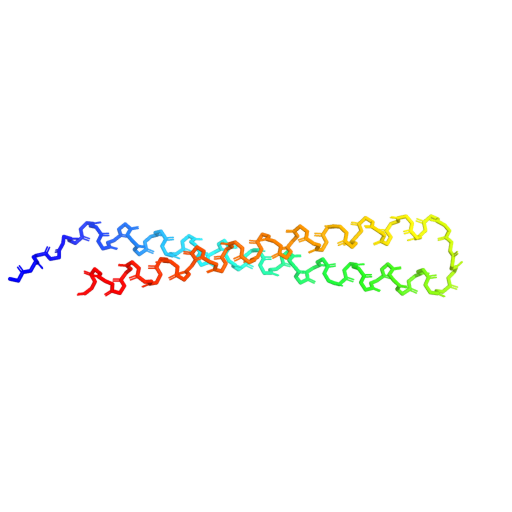87.81 82 THR A C 1
ATOM 675 O O . THR A 1 82 ? -16.984 -3.353 16.455 1.00 87.81 82 THR A O 1
ATOM 678 N N . VAL A 1 83 ? -14.799 -3.835 16.329 1.00 82.44 83 VAL A N 1
ATOM 679 C CA . VAL A 1 83 ? -14.646 -4.171 17.754 1.00 82.44 83 VAL A CA 1
ATOM 680 C C . VAL A 1 83 ? -14.952 -2.969 18.641 1.00 82.44 83 VAL A C 1
ATOM 682 O O . VAL A 1 83 ? -15.679 -3.120 19.618 1.00 82.44 83 VAL A O 1
ATOM 685 N N . VAL A 1 84 ? -14.440 -1.783 18.302 1.00 79.00 84 VAL A N 1
ATOM 686 C CA . VAL A 1 84 ? -14.741 -0.549 19.041 1.00 79.00 84 VAL A CA 1
ATOM 687 C C . VAL A 1 84 ? -16.242 -0.264 19.002 1.00 79.00 84 VAL A C 1
ATOM 689 O O . VAL A 1 84 ? -16.828 -0.082 20.061 1.00 79.00 84 VAL A O 1
ATOM 692 N N . PHE A 1 85 ? -16.873 -0.327 17.824 1.00 79.75 85 PHE A N 1
ATOM 693 C CA . PHE A 1 85 ? -18.315 -0.106 17.658 1.00 79.75 85 PHE A CA 1
ATOM 694 C C . PHE A 1 85 ? -19.184 -1.068 18.484 1.00 79.75 85 PHE A C 1
ATOM 696 O O . PHE A 1 85 ? -20.198 -0.662 19.037 1.00 79.75 85 PHE A O 1
ATOM 703 N N . LEU A 1 86 ? -18.802 -2.344 18.584 1.00 80.19 86 LEU A N 1
ATOM 704 C CA . LEU A 1 86 ? -19.536 -3.343 19.374 1.00 80.19 86 LEU A CA 1
ATOM 705 C C . LEU A 1 86 ? -19.350 -3.183 20.892 1.00 80.19 86 LEU A C 1
ATOM 707 O O . LEU A 1 86 ? -20.091 -3.794 21.666 1.00 80.19 86 LEU A O 1
ATOM 711 N N . LEU A 1 87 ? -18.325 -2.442 21.318 1.00 73.31 87 LEU A N 1
ATOM 712 C CA . LEU A 1 87 ? -17.979 -2.230 22.725 1.00 73.31 87 LEU A CA 1
ATOM 713 C C . LEU A 1 87 ? -18.401 -0.850 23.251 1.00 73.31 87 LEU A C 1
ATOM 715 O O . LEU A 1 87 ? -18.527 -0.707 24.470 1.00 73.31 87 LEU A O 1
ATOM 719 N N . SER A 1 88 ? -18.608 0.129 22.366 1.00 65.81 88 SER A N 1
ATOM 720 C CA . SER A 1 88 ? -19.261 1.416 22.651 1.00 65.81 88 SER A CA 1
ATOM 721 C C . SER A 1 88 ? -20.767 1.252 22.820 1.00 65.81 88 SER A C 1
ATOM 723 O O . SER A 1 88 ? -21.279 1.705 23.867 1.00 65.81 88 SER A O 1
#